Protein AF-A0A527VLE2-F1 (afdb_monomer_lite)

Foldseek 3Di:
DVVVVLLCVLQDQQDFDCQCDDRGHGGQWDALVVVRDIDGVSVSVVVCVVVVHDDDDDDDPPPPDDDDDPD

Radius of gyration: 12.82 Å; chains: 1; bounding box: 28×26×30 Å

Sequence (71 aa):
NHEVMMRGTFANIRIRNHMLGENGREGGYTIHYPSKEEMSIYDAAMEYKKDGVPLVIFAGVEYGNGSSRDW

pLDDT: mean 91.86, std 7.08, range [71.12, 98.38]

Structure (mmCIF, N/CA/C/O backbone):
data_AF-A0A527VLE2-F1
#
_entry.id   AF-A0A527VLE2-F1
#
loop_
_atom_site.group_PDB
_atom_site.id
_atom_site.type_symbol
_atom_site.label_atom_id
_atom_site.label_alt_id
_atom_site.label_comp_id
_atom_site.label_asym_id
_atom_site.label_entity_id
_atom_site.label_seq_id
_atom_site.pdbx_PDB_ins_code
_ato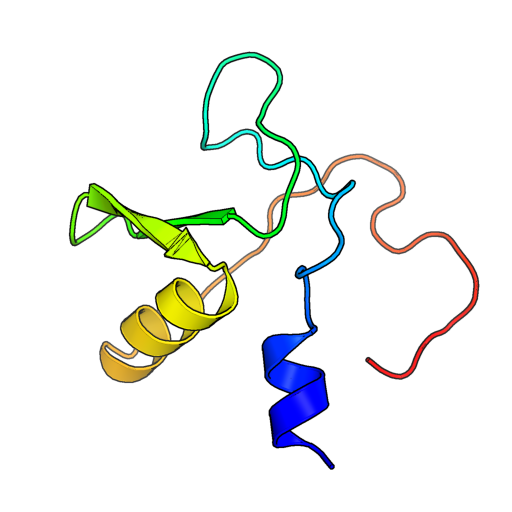m_site.Cartn_x
_atom_site.Cartn_y
_atom_site.Cartn_z
_atom_site.occupancy
_atom_site.B_iso_or_equiv
_atom_site.auth_seq_id
_atom_site.auth_comp_id
_atom_site.auth_asym_id
_atom_site.auth_atom_id
_atom_site.pdbx_PDB_model_num
ATOM 1 N N . ASN A 1 1 ? 11.097 -11.643 15.438 1.00 71.12 1 ASN A N 1
ATOM 2 C CA . ASN A 1 1 ? 10.240 -10.548 15.940 1.00 71.12 1 ASN A CA 1
ATOM 3 C C . ASN A 1 1 ? 9.166 -10.283 14.884 1.00 71.12 1 ASN A C 1
ATOM 5 O O . ASN A 1 1 ? 9.467 -9.637 13.894 1.00 71.12 1 ASN A O 1
ATOM 9 N N . HIS A 1 2 ? 7.981 -10.885 15.026 1.00 73.81 2 HIS A N 1
ATOM 10 C CA . HIS A 1 2 ? 6.910 -10.879 14.010 1.00 73.81 2 HIS A CA 1
ATOM 11 C C . HIS A 1 2 ? 6.297 -9.483 13.799 1.00 73.81 2 HIS A C 1
ATOM 13 O O . HIS A 1 2 ? 6.031 -9.084 12.671 1.00 73.81 2 HIS A O 1
ATOM 19 N N . GLU A 1 3 ? 6.145 -8.707 14.875 1.00 75.19 3 GLU A N 1
ATOM 20 C CA . GLU A 1 3 ? 5.552 -7.364 14.826 1.00 75.19 3 GLU A CA 1
ATOM 21 C C . GLU A 1 3 ? 6.390 -6.381 14.004 1.00 75.19 3 GLU A C 1
ATOM 23 O O . GLU A 1 3 ? 5.850 -5.587 13.236 1.00 75.19 3 GLU A O 1
ATOM 28 N N . VAL A 1 4 ? 7.720 -6.469 14.119 1.00 75.06 4 VAL A N 1
ATOM 29 C CA . VAL A 1 4 ? 8.644 -5.646 13.323 1.00 75.06 4 VAL A CA 1
ATOM 30 C C . VAL A 1 4 ? 8.539 -5.985 11.836 1.00 75.06 4 VAL A C 1
ATOM 32 O O . VAL A 1 4 ? 8.547 -5.081 11.005 1.00 75.06 4 VAL A O 1
ATOM 35 N N . MET A 1 5 ? 8.385 -7.268 11.497 1.00 81.75 5 MET A N 1
ATOM 36 C CA . MET A 1 5 ? 8.266 -7.700 10.102 1.00 81.75 5 MET A CA 1
ATOM 37 C C . MET A 1 5 ? 6.935 -7.265 9.477 1.00 81.75 5 MET A C 1
ATOM 39 O O . MET A 1 5 ? 6.933 -6.761 8.354 1.00 81.75 5 MET A O 1
ATOM 43 N N . MET A 1 6 ? 5.821 -7.347 10.220 1.00 78.94 6 MET A N 1
ATOM 44 C CA . MET A 1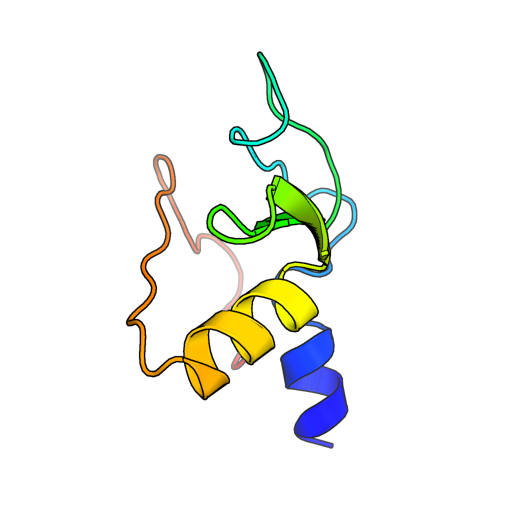 6 ? 4.526 -6.836 9.745 1.00 78.94 6 MET A CA 1
ATOM 45 C C . MET A 1 6 ? 4.578 -5.335 9.444 1.00 78.94 6 MET A C 1
ATOM 47 O O . MET A 1 6 ? 4.104 -4.906 8.397 1.00 78.94 6 MET A O 1
ATOM 51 N N . ARG A 1 7 ? 5.208 -4.536 10.314 1.00 82.75 7 ARG A N 1
ATOM 52 C CA . ARG A 1 7 ? 5.377 -3.091 10.075 1.00 82.75 7 ARG A CA 1
ATOM 53 C C . ARG A 1 7 ? 6.322 -2.778 8.912 1.00 82.75 7 ARG A C 1
ATOM 55 O O . ARG A 1 7 ? 6.215 -1.712 8.318 1.00 82.75 7 ARG A O 1
ATOM 62 N N . GLY A 1 8 ? 7.243 -3.687 8.592 1.00 76.31 8 GLY A N 1
ATOM 63 C CA . GLY A 1 8 ? 8.175 -3.556 7.469 1.00 76.31 8 GLY A CA 1
ATOM 64 C C . GLY A 1 8 ? 7.593 -3.958 6.109 1.00 76.31 8 GLY A C 1
ATOM 65 O O . GLY A 1 8 ? 8.197 -3.663 5.074 1.00 76.31 8 GLY A O 1
ATOM 66 N N . THR A 1 9 ? 6.427 -4.606 6.085 1.00 85.88 9 THR A N 1
ATOM 67 C CA . THR A 1 9 ? 5.780 -5.048 4.844 1.00 85.88 9 THR A CA 1
ATOM 68 C C . THR A 1 9 ? 5.299 -3.827 4.056 1.00 85.88 9 THR A C 1
ATOM 70 O O . THR A 1 9 ? 4.613 -2.959 4.585 1.00 85.88 9 THR A O 1
ATOM 73 N N . PHE A 1 10 ? 5.714 -3.729 2.793 1.00 89.06 10 PHE A N 1
ATOM 74 C CA . PHE A 1 10 ? 5.561 -2.538 1.946 1.00 89.06 10 PHE A CA 1
ATOM 75 C C . PHE A 1 10 ? 6.162 -1.225 2.489 1.00 89.06 10 PHE A C 1
ATOM 77 O O . PHE A 1 10 ? 5.850 -0.152 1.983 1.00 89.06 10 PHE A O 1
ATOM 84 N N . ALA A 1 11 ? 7.085 -1.278 3.453 1.00 86.44 11 ALA A N 1
ATOM 85 C CA . ALA A 1 11 ? 7.738 -0.081 3.997 1.00 86.44 11 ALA A CA 1
ATOM 86 C C . ALA A 1 11 ? 8.973 0.380 3.192 1.00 86.44 11 ALA A C 1
ATOM 88 O O . ALA A 1 11 ? 9.678 1.306 3.596 1.00 86.44 11 ALA A O 1
ATOM 89 N N . ASN A 1 12 ? 9.284 -0.271 2.064 1.00 89.19 12 ASN A N 1
ATOM 90 C CA . ASN A 1 12 ? 10.434 0.094 1.238 1.00 89.19 12 ASN A CA 1
ATOM 91 C C . ASN A 1 12 ? 10.237 1.491 0.630 1.00 89.19 12 ASN A C 1
ATOM 93 O O . ASN A 1 12 ? 9.245 1.752 -0.045 1.00 89.19 12 ASN A O 1
ATOM 97 N N . ILE A 1 13 ? 11.234 2.359 0.811 1.00 89.75 13 ILE A N 1
ATOM 98 C CA . ILE A 1 13 ? 11.231 3.746 0.327 1.00 89.75 13 ILE A CA 1
ATOM 99 C C . ILE A 1 13 ? 11.058 3.883 -1.193 1.00 89.75 13 ILE A C 1
ATOM 101 O O . ILE A 1 13 ? 10.709 4.960 -1.651 1.00 89.75 13 ILE A O 1
ATOM 105 N N . ARG A 1 14 ? 11.300 2.818 -1.970 1.00 92.69 14 ARG A N 1
ATOM 106 C CA . ARG A 1 14 ? 11.170 2.807 -3.436 1.00 92.69 14 ARG A CA 1
ATOM 107 C C . ARG A 1 14 ? 9.856 2.211 -3.942 1.00 92.69 14 ARG A C 1
ATOM 109 O O . ARG A 1 14 ? 9.645 2.185 -5.152 1.00 92.69 14 ARG A O 1
ATOM 116 N N . ILE A 1 15 ? 8.996 1.681 -3.066 1.00 93.44 15 ILE A N 1
ATOM 117 C CA . ILE A 1 15 ? 7.653 1.253 -3.488 1.00 93.44 15 ILE A CA 1
ATOM 118 C C . ILE A 1 15 ? 6.904 2.471 -3.986 1.00 93.44 15 ILE A C 1
ATOM 120 O O . ILE A 1 15 ? 6.970 3.515 -3.354 1.00 93.44 15 ILE A O 1
ATOM 124 N N . ARG A 1 16 ? 6.183 2.325 -5.095 1.00 95.62 16 ARG A N 1
ATOM 125 C CA . ARG A 1 16 ? 5.428 3.404 -5.717 1.00 95.62 16 ARG A CA 1
ATOM 126 C C . ARG A 1 16 ? 3.940 3.092 -5.681 1.00 95.62 16 ARG A C 1
ATOM 128 O O . ARG A 1 16 ? 3.492 2.145 -6.322 1.00 95.62 16 ARG A O 1
ATOM 135 N N . ASN A 1 17 ? 3.179 3.895 -4.944 1.00 96.81 17 ASN A N 1
ATOM 136 C CA . ASN A 1 17 ? 1.732 3.744 -4.844 1.00 96.81 17 ASN A CA 1
ATOM 137 C C . ASN A 1 17 ? 1.015 4.734 -5.773 1.00 96.81 17 ASN A C 1
ATOM 139 O O . ASN A 1 17 ? 1.066 5.947 -5.567 1.00 96.81 17 ASN A O 1
ATOM 143 N N . HIS A 1 18 ? 0.325 4.206 -6.785 1.00 95.50 18 HIS A N 1
ATOM 144 C CA . HIS A 1 18 ? -0.421 4.980 -7.786 1.00 95.50 18 HIS A CA 1
ATOM 145 C C . HIS A 1 18 ? -1.718 5.609 -7.258 1.00 95.50 18 HIS A C 1
ATOM 147 O O . HIS A 1 18 ? -2.285 6.477 -7.914 1.00 95.50 18 HIS A O 1
ATOM 153 N N . MET A 1 19 ? -2.174 5.234 -6.060 1.00 94.69 19 MET A N 1
ATOM 154 C CA . MET A 1 19 ? -3.311 5.893 -5.409 1.00 94.69 19 MET A CA 1
ATOM 155 C C . MET A 1 19 ? -2.994 7.334 -4.983 1.00 94.69 19 MET A C 1
ATOM 157 O O . MET A 1 19 ? -3.911 8.120 -4.773 1.00 94.69 19 MET A O 1
ATOM 161 N N . LEU A 1 20 ? -1.708 7.683 -4.861 1.00 95.31 20 LEU A N 1
ATOM 162 C CA . LEU A 1 20 ? -1.226 8.973 -4.354 1.00 95.31 20 LEU A CA 1
ATOM 163 C C . LEU A 1 20 ? -0.898 9.989 -5.463 1.00 95.31 20 LEU A C 1
ATOM 165 O O . LEU A 1 20 ? -0.137 10.926 -5.235 1.00 95.31 20 LEU A O 1
ATOM 169 N N . GLY A 1 21 ? -1.462 9.811 -6.660 1.00 91.75 21 GLY A N 1
ATOM 170 C CA . GLY A 1 21 ? -1.370 10.776 -7.756 1.00 91.75 21 GLY A CA 1
ATOM 171 C C . GLY A 1 21 ? -0.911 10.176 -9.081 1.00 91.75 21 GLY A C 1
ATOM 172 O O . GLY A 1 21 ? -0.547 9.002 -9.186 1.00 91.75 21 GLY A O 1
ATOM 173 N N . GLU A 1 22 ? -0.922 11.013 -10.115 1.00 87.50 22 GLU A N 1
ATOM 174 C CA . GLU A 1 22 ? -0.450 10.660 -11.450 1.00 87.50 22 GLU A CA 1
ATOM 175 C C . GLU A 1 22 ? 1.058 10.362 -11.394 1.00 87.50 22 GLU A C 1
ATOM 177 O O . GLU A 1 22 ? 1.846 11.190 -10.943 1.00 87.50 22 GLU A O 1
ATOM 182 N N . ASN A 1 23 ? 1.454 9.160 -11.823 1.00 89.44 23 ASN A N 1
ATOM 183 C CA . ASN A 1 23 ? 2.790 8.550 -11.657 1.00 89.44 23 ASN A CA 1
ATOM 184 C C . ASN A 1 23 ? 3.111 7.944 -10.283 1.00 89.44 23 ASN A C 1
ATOM 186 O O . ASN A 1 23 ? 4.200 7.385 -10.128 1.00 89.44 23 ASN A O 1
ATOM 190 N N . GLY A 1 24 ? 2.169 7.981 -9.338 1.00 92.19 24 GLY A N 1
ATOM 191 C CA . GLY A 1 24 ? 2.318 7.428 -7.998 1.00 92.19 24 GLY A CA 1
ATOM 192 C C . GLY A 1 24 ? 3.380 8.119 -7.144 1.00 92.19 24 GLY A C 1
ATOM 193 O O . GLY A 1 24 ? 4.208 8.892 -7.622 1.00 92.19 24 GLY A O 1
ATOM 194 N N . ARG A 1 25 ? 3.362 7.818 -5.847 1.00 94.25 25 ARG A N 1
ATOM 195 C CA . ARG A 1 25 ? 4.329 8.350 -4.883 1.00 94.25 25 ARG A CA 1
ATOM 196 C C . ARG A 1 25 ? 5.206 7.247 -4.324 1.00 94.25 25 ARG A C 1
ATOM 198 O O . ARG A 1 25 ? 4.713 6.162 -4.025 1.00 94.25 25 ARG A O 1
ATOM 205 N N . GLU A 1 26 ? 6.491 7.550 -4.175 1.00 95.88 26 GLU A N 1
ATOM 206 C CA . GLU A 1 26 ? 7.453 6.656 -3.541 1.00 95.88 26 GLU A CA 1
ATOM 207 C C . GLU A 1 26 ? 7.319 6.647 -2.008 1.00 95.88 26 GLU A C 1
ATOM 209 O O . GLU A 1 26 ? 7.084 7.682 -1.378 1.00 95.88 26 GLU A O 1
ATOM 214 N N . GLY A 1 27 ? 7.473 5.464 -1.416 1.00 94.38 27 GLY A N 1
ATOM 215 C CA . GLY A 1 27 ? 7.377 5.203 0.016 1.00 94.38 27 GLY A CA 1
ATOM 216 C C . GLY A 1 27 ? 6.212 4.287 0.393 1.00 94.38 27 GLY A C 1
ATOM 217 O O . GLY A 1 27 ? 5.299 4.035 -0.392 1.00 94.38 27 GLY A O 1
ATOM 218 N N . GLY A 1 28 ? 6.238 3.793 1.632 1.00 95.25 28 GLY A N 1
ATOM 219 C CA . GLY A 1 28 ? 5.223 2.889 2.187 1.00 95.25 28 GLY A CA 1
ATOM 220 C C . GLY A 1 28 ? 3.924 3.582 2.605 1.00 95.25 28 GLY A C 1
ATOM 221 O O . GLY A 1 28 ? 3.433 3.336 3.706 1.00 95.25 28 GLY A O 1
ATOM 222 N N . TYR A 1 29 ? 3.397 4.466 1.757 1.00 96.44 29 TYR A N 1
ATOM 223 C CA . TYR A 1 29 ? 2.213 5.285 2.023 1.00 96.44 29 TYR A CA 1
ATOM 224 C C . TYR A 1 29 ? 1.007 4.825 1.202 1.00 96.44 29 TYR A C 1
ATOM 226 O O . TYR A 1 29 ? 1.142 4.279 0.104 1.00 96.44 29 TYR A O 1
ATOM 234 N N . THR A 1 30 ? -0.192 5.073 1.721 1.00 97.62 30 THR A N 1
ATOM 235 C CA . THR A 1 30 ? -1.459 4.847 1.020 1.00 97.62 30 THR A CA 1
ATOM 236 C C . THR A 1 30 ? -2.550 5.784 1.536 1.00 97.62 30 THR A C 1
ATOM 238 O O . THR A 1 30 ? -2.336 6.534 2.485 1.00 97.62 30 THR A O 1
ATOM 241 N N . ILE A 1 31 ? -3.724 5.731 0.909 1.00 97.44 31 ILE A N 1
ATOM 242 C CA . ILE A 1 31 ? -4.927 6.436 1.352 1.00 97.44 31 ILE A CA 1
ATOM 243 C C . ILE A 1 31 ? -5.843 5.434 2.053 1.00 97.44 31 ILE A C 1
ATOM 245 O O . ILE A 1 31 ? -6.256 4.435 1.455 1.00 97.44 31 ILE A O 1
ATOM 249 N N . HIS A 1 32 ? -6.223 5.724 3.294 1.00 97.75 32 HIS A N 1
ATOM 250 C CA . HIS A 1 32 ? -7.345 5.047 3.928 1.00 97.75 32 HIS A CA 1
ATOM 251 C C . HIS A 1 32 ? -8.645 5.678 3.415 1.00 97.75 32 HIS A C 1
ATOM 253 O O . HIS A 1 32 ? -9.032 6.774 3.813 1.00 97.75 32 HIS A O 1
ATOM 259 N N . TYR A 1 33 ? -9.313 5.028 2.460 1.00 96.25 33 TYR A N 1
ATOM 260 C CA . TYR A 1 33 ? -10.456 5.625 1.763 1.00 96.25 33 TYR A CA 1
ATOM 261 C C . TYR A 1 33 ? -11.660 5.986 2.641 1.00 96.25 33 TYR A C 1
ATOM 263 O O . TYR A 1 33 ? -12.330 6.957 2.272 1.00 96.25 33 TYR A O 1
ATOM 271 N N . PRO A 1 34 ? -11.967 5.272 3.739 1.00 96.75 34 PRO A N 1
ATOM 272 C CA . PRO A 1 34 ? -12.995 5.704 4.677 1.00 96.75 34 PRO A CA 1
ATOM 273 C C . PRO A 1 34 ? -12.671 7.045 5.352 1.00 96.75 34 PRO A C 1
ATOM 275 O O . PRO A 1 34 ? -13.512 7.940 5.307 1.00 96.75 34 PRO A O 1
ATOM 278 N N . SER A 1 35 ? -11.461 7.226 5.911 1.00 97.06 35 SER A N 1
ATOM 279 C CA . SER A 1 35 ? -11.083 8.484 6.594 1.00 97.06 35 SER A CA 1
ATOM 280 C C . SER A 1 35 ? -10.565 9.580 5.658 1.00 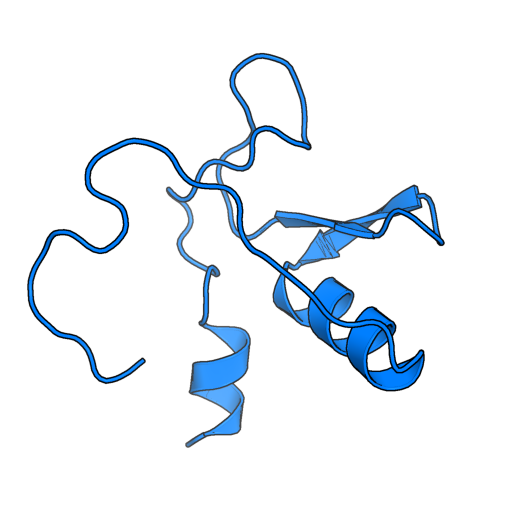97.06 35 SER A C 1
ATOM 282 O O . SER A 1 35 ? -10.550 10.746 6.038 1.00 97.06 35 SER A O 1
ATOM 284 N N . LYS A 1 36 ? -10.179 9.226 4.426 1.00 96.56 36 LYS A N 1
ATOM 285 C CA . LYS A 1 36 ? -9.501 10.094 3.440 1.00 96.56 36 LYS A CA 1
ATOM 286 C C . LYS A 1 36 ? -8.122 10.587 3.875 1.00 96.56 36 LYS A C 1
ATOM 288 O O . LYS A 1 36 ? -7.580 11.499 3.255 1.00 96.56 36 LYS A O 1
ATOM 293 N N . GLU A 1 37 ? -7.534 9.960 4.883 1.00 96.94 37 GLU A N 1
ATOM 294 C CA . GLU A 1 37 ? -6.198 10.303 5.353 1.00 96.94 37 GLU A CA 1
ATOM 295 C C . GLU A 1 37 ? -5.130 9.521 4.590 1.00 96.94 37 GLU A C 1
ATOM 297 O O . GLU A 1 37 ? -5.283 8.333 4.284 1.00 96.94 37 GLU A O 1
ATOM 302 N N . GLU A 1 38 ? -4.024 10.204 4.305 1.00 96.62 38 GLU A N 1
ATOM 303 C CA . GLU A 1 38 ? -2.783 9.554 3.910 1.00 96.62 38 GLU A CA 1
ATOM 304 C C . GLU A 1 38 ? -2.083 9.019 5.163 1.00 96.62 38 GLU A C 1
ATOM 306 O O . GLU A 1 38 ? -1.883 9.748 6.134 1.00 96.62 38 GLU A O 1
ATOM 311 N N . MET A 1 39 ? -1.693 7.749 5.136 1.00 97.19 39 MET A N 1
ATOM 312 C CA . MET A 1 39 ? -1.000 7.095 6.245 1.00 97.19 39 MET A CA 1
ATOM 313 C C . MET A 1 39 ? -0.078 5.985 5.737 1.00 97.19 39 MET A C 1
ATOM 315 O O . MET A 1 39 ? 0.011 5.734 4.530 1.00 97.19 39 MET A O 1
ATOM 319 N N . SER A 1 40 ? 0.639 5.322 6.647 1.00 96.81 40 SER A N 1
ATOM 320 C CA . SER A 1 40 ? 1.436 4.157 6.268 1.00 96.81 40 SER A CA 1
ATOM 321 C C . SER A 1 40 ? 0.533 3.005 5.806 1.00 96.81 40 SER A C 1
ATOM 323 O O . SER A 1 40 ? -0.609 2.872 6.250 1.00 96.81 40 SER A O 1
ATOM 325 N N . ILE A 1 41 ? 1.043 2.142 4.923 1.00 97.06 41 ILE A N 1
ATOM 326 C CA . ILE A 1 41 ? 0.305 0.947 4.474 1.00 97.06 41 ILE A CA 1
ATOM 327 C C . ILE A 1 41 ? -0.055 0.044 5.663 1.00 97.06 41 ILE A C 1
ATOM 329 O O . ILE A 1 41 ? -1.140 -0.533 5.682 1.00 97.06 41 ILE A O 1
ATOM 333 N N . TYR A 1 42 ? 0.822 -0.036 6.668 1.00 96.38 42 TYR A N 1
ATOM 334 C CA . TYR A 1 42 ? 0.558 -0.784 7.894 1.00 96.38 42 TYR A CA 1
ATOM 335 C C . TYR A 1 42 ? -0.630 -0.203 8.669 1.00 96.38 42 TYR A C 1
ATOM 337 O O . TYR A 1 42 ? -1.550 -0.946 9.004 1.00 96.38 42 TYR A O 1
ATOM 345 N N . ASP A 1 43 ? -0.645 1.110 8.916 1.00 97.12 43 ASP A N 1
ATOM 346 C CA . ASP A 1 43 ? -1.722 1.747 9.684 1.00 97.12 43 ASP A CA 1
ATOM 347 C C . ASP A 1 43 ? -3.066 1.608 8.961 1.00 97.12 43 ASP A C 1
ATOM 349 O O . ASP A 1 43 ? -4.054 1.195 9.568 1.00 97.12 43 ASP A O 1
ATOM 353 N N . ALA A 1 44 ? -3.082 1.817 7.640 1.00 97.94 44 ALA A N 1
ATOM 354 C CA . ALA A 1 44 ? -4.282 1.609 6.834 1.00 97.94 44 ALA A CA 1
ATOM 355 C C . ALA A 1 44 ? -4.773 0.154 6.908 1.00 97.94 44 ALA A C 1
ATOM 357 O O . ALA A 1 44 ? -5.968 -0.089 7.068 1.00 97.94 44 ALA A O 1
ATOM 358 N N . ALA A 1 45 ? -3.866 -0.826 6.826 1.00 97.62 45 ALA A N 1
ATOM 359 C CA . ALA A 1 45 ? -4.224 -2.237 6.940 1.00 97.62 45 ALA A CA 1
ATOM 360 C C . ALA A 1 45 ? -4.800 -2.585 8.322 1.00 97.62 45 ALA A C 1
ATOM 362 O O . ALA A 1 45 ? -5.705 -3.417 8.420 1.00 97.62 45 ALA A O 1
ATOM 363 N N . MET A 1 46 ? -4.308 -1.943 9.384 1.00 97.25 46 MET A N 1
ATOM 364 C CA . MET A 1 46 ? -4.815 -2.136 10.740 1.00 97.25 46 MET A CA 1
ATOM 365 C C . MET A 1 46 ? -6.209 -1.529 10.944 1.00 97.25 46 MET A C 1
ATOM 367 O O . MET A 1 46 ? -7.035 -2.182 11.585 1.00 97.25 46 MET A O 1
ATOM 371 N N . GLU A 1 47 ? -6.504 -0.358 10.370 1.00 98.19 47 GLU A N 1
ATOM 372 C CA . GLU A 1 47 ? -7.864 0.211 10.389 1.00 98.19 47 GLU A CA 1
ATOM 373 C C . GLU A 1 47 ? -8.851 -0.685 9.624 1.00 98.19 47 GLU A C 1
ATOM 375 O O . GLU A 1 47 ? -9.861 -1.105 10.184 1.00 98.19 47 GLU A O 1
ATOM 380 N N . TYR A 1 48 ? -8.517 -1.125 8.406 1.00 98.38 48 TYR A N 1
ATOM 381 C CA . TYR A 1 48 ? -9.392 -2.045 7.668 1.00 98.38 48 TYR A CA 1
ATOM 382 C C . TYR A 1 48 ? -9.585 -3.395 8.377 1.00 98.38 48 TYR A C 1
ATOM 384 O O . TYR A 1 48 ? -10.686 -3.947 8.365 1.00 98.38 48 TYR A O 1
ATOM 392 N N . LYS A 1 49 ? -8.545 -3.923 9.041 1.00 97.62 49 LYS A N 1
ATOM 393 C CA . LYS A 1 49 ? -8.656 -5.144 9.856 1.00 97.62 49 LYS A CA 1
ATOM 394 C C . LYS A 1 49 ? -9.626 -4.956 11.022 1.00 97.62 49 LYS A C 1
ATOM 396 O O . LYS A 1 49 ? -10.412 -5.860 11.300 1.00 97.62 49 LYS A O 1
ATOM 401 N N . LYS A 1 50 ? -9.557 -3.813 11.706 1.00 97.69 50 LYS A N 1
ATOM 402 C CA . LYS A 1 50 ? -10.468 -3.451 12.801 1.00 97.69 50 LYS A CA 1
ATOM 403 C C . LYS A 1 50 ? -11.912 -3.332 12.308 1.00 97.69 50 LYS A C 1
ATOM 405 O O . LYS A 1 50 ? -12.814 -3.795 13.002 1.00 97.69 50 LYS A O 1
ATOM 410 N N . ASP A 1 51 ? -12.105 -2.815 11.100 1.00 97.44 51 ASP A N 1
ATOM 411 C CA . ASP A 1 51 ? -13.420 -2.677 10.467 1.00 97.44 51 ASP A CA 1
ATOM 412 C C . ASP A 1 51 ? -13.935 -3.985 9.832 1.00 97.44 51 ASP A C 1
ATOM 414 O O . ASP A 1 51 ? -15.061 -4.039 9.336 1.00 97.44 51 ASP A O 1
ATOM 418 N N . GLY A 1 52 ? -13.134 -5.058 9.838 1.00 97.50 52 GLY A N 1
ATOM 419 C CA . GLY A 1 52 ? -13.493 -6.339 9.225 1.00 97.50 52 GLY A CA 1
ATOM 420 C C . GLY A 1 52 ? -13.588 -6.284 7.697 1.00 97.50 52 GLY A C 1
ATOM 421 O O . GLY A 1 52 ? -14.260 -7.118 7.088 1.00 97.50 52 GLY A O 1
ATOM 422 N N . VAL A 1 53 ? -12.930 -5.307 7.070 1.00 98.06 53 VAL A N 1
ATOM 423 C CA . VAL A 1 53 ? -12.951 -5.098 5.621 1.00 98.06 53 VAL A CA 1
ATOM 424 C C . VAL A 1 53 ? -11.786 -5.858 4.975 1.00 98.06 53 VAL A C 1
ATOM 426 O O . VAL A 1 53 ? -10.628 -5.638 5.341 1.00 98.06 53 VAL A O 1
ATOM 429 N N . PRO A 1 54 ? -12.047 -6.755 4.007 1.00 97.25 54 PRO A N 1
ATOM 430 C CA . PRO A 1 54 ? -10.989 -7.472 3.308 1.00 97.25 54 PRO A CA 1
ATOM 431 C C . PRO A 1 54 ? -10.193 -6.544 2.380 1.00 97.25 54 PRO A C 1
ATOM 433 O O . PRO A 1 54 ? -10.728 -5.589 1.818 1.00 97.25 54 PRO A O 1
ATOM 436 N N . LEU A 1 55 ? -8.914 -6.868 2.180 1.00 97.25 55 LEU A N 1
ATOM 437 C CA . LEU A 1 55 ? -7.984 -6.094 1.358 1.00 97.25 55 LEU A CA 1
ATOM 438 C C . LEU A 1 55 ? -7.459 -6.898 0.172 1.00 97.25 55 LEU A C 1
ATOM 440 O O . LEU A 1 55 ? -7.294 -8.114 0.248 1.00 97.25 55 LEU A O 1
ATOM 444 N N . VAL A 1 56 ? -7.149 -6.185 -0.909 1.00 97.00 56 VAL A N 1
ATOM 445 C CA . VAL A 1 56 ? -6.480 -6.707 -2.105 1.00 97.00 56 VAL A CA 1
ATOM 446 C C . VAL A 1 56 ? -5.384 -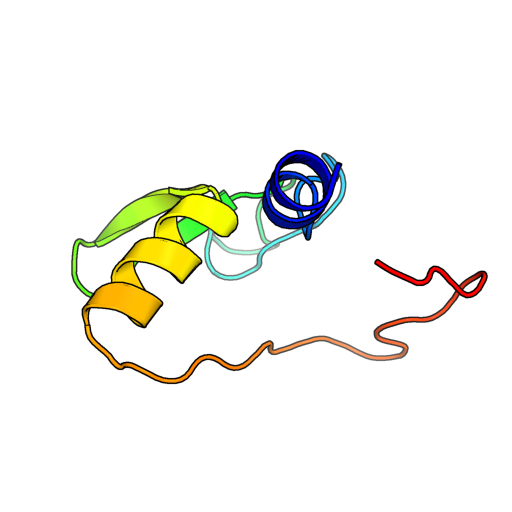5.739 -2.546 1.00 97.00 56 VAL A C 1
ATOM 448 O O . VAL A 1 56 ? -5.435 -4.550 -2.230 1.00 97.00 56 VAL A O 1
ATOM 451 N N . ILE A 1 57 ? -4.402 -6.245 -3.292 1.00 95.69 57 ILE A N 1
ATOM 452 C CA . ILE A 1 57 ? -3.331 -5.447 -3.897 1.00 95.69 57 ILE A CA 1
ATOM 453 C C . ILE A 1 57 ? -3.496 -5.496 -5.412 1.00 95.69 57 ILE A C 1
ATOM 455 O O . ILE A 1 57 ? -3.604 -6.575 -5.992 1.00 95.69 57 ILE A O 1
ATOM 459 N N . PHE A 1 58 ? -3.472 -4.327 -6.047 1.00 95.38 58 PHE A N 1
ATOM 460 C CA . PHE A 1 58 ? -3.344 -4.209 -7.495 1.00 95.38 58 PHE A CA 1
ATOM 461 C C . PHE A 1 58 ? -1.883 -3.940 -7.835 1.00 95.38 58 PHE A C 1
ATOM 463 O O . PHE A 1 58 ? -1.286 -2.993 -7.323 1.00 95.38 58 PHE A O 1
ATOM 470 N N . ALA A 1 59 ? -1.312 -4.775 -8.696 1.00 95.00 59 ALA A N 1
ATOM 471 C CA . ALA A 1 59 ? 0.072 -4.667 -9.122 1.00 95.00 59 ALA A CA 1
ATOM 472 C C . ALA A 1 59 ? 0.195 -4.866 -10.6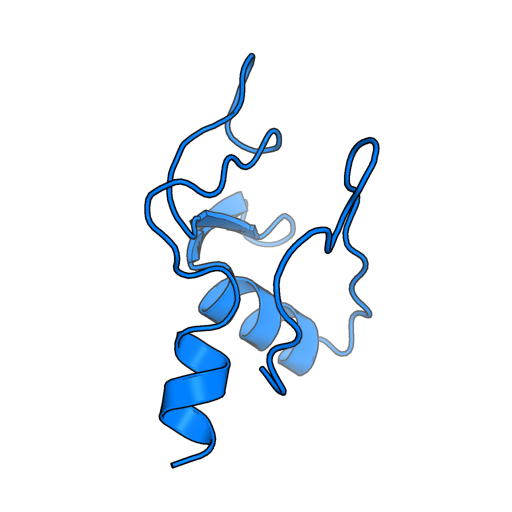35 1.00 95.00 59 ALA A C 1
ATOM 474 O O . ALA A 1 59 ? -0.694 -5.423 -11.279 1.00 95.00 59 ALA A O 1
ATOM 475 N N . GLY A 1 60 ? 1.298 -4.367 -11.192 1.00 92.25 60 GLY A N 1
ATOM 476 C CA . GLY A 1 60 ? 1.626 -4.525 -12.603 1.00 92.25 60 GLY A CA 1
ATOM 477 C C . GLY A 1 60 ? 2.199 -5.903 -12.939 1.00 92.25 60 GLY A C 1
ATOM 478 O O . GLY A 1 60 ? 2.066 -6.874 -12.194 1.00 92.25 60 GLY A O 1
ATOM 479 N N . VAL A 1 61 ? 2.866 -5.965 -14.089 1.00 94.44 61 VAL A N 1
ATOM 480 C CA . VAL A 1 61 ? 3.544 -7.173 -14.572 1.00 94.44 61 VAL A CA 1
ATOM 481 C C . VAL A 1 61 ? 4.713 -7.529 -13.645 1.00 94.44 61 VAL A C 1
ATOM 483 O O . VAL A 1 61 ? 5.350 -6.644 -13.079 1.00 94.44 61 VAL A O 1
ATOM 486 N N . GLU A 1 62 ? 4.984 -8.828 -13.495 1.00 90.69 62 GLU A N 1
ATOM 487 C CA . GLU A 1 62 ? 6.086 -9.375 -12.682 1.00 90.69 62 GLU A CA 1
ATOM 488 C C . GLU A 1 62 ? 6.041 -9.013 -11.187 1.00 90.69 62 GLU A C 1
ATOM 490 O O . GLU A 1 62 ? 7.071 -8.934 -10.512 1.00 90.69 62 GLU A O 1
ATOM 495 N N . TYR A 1 63 ? 4.840 -8.824 -10.635 1.00 91.00 63 TYR A N 1
ATOM 496 C CA . TYR A 1 63 ? 4.673 -8.651 -9.197 1.00 91.00 63 TYR A CA 1
ATOM 497 C C . TYR A 1 63 ? 5.291 -9.825 -8.416 1.00 91.00 63 TYR A C 1
ATOM 499 O O . TYR A 1 63 ? 4.928 -10.982 -8.623 1.00 91.00 63 TYR A O 1
ATOM 507 N N . GLY A 1 64 ? 6.223 -9.513 -7.510 1.00 89.00 64 GLY A N 1
ATOM 508 C CA . GLY A 1 64 ? 6.929 -10.503 -6.692 1.00 89.00 64 GLY A CA 1
ATOM 509 C C . GLY A 1 64 ? 8.194 -11.100 -7.323 1.00 89.00 64 GLY A C 1
ATOM 510 O O . GLY A 1 64 ? 8.751 -12.035 -6.755 1.00 89.00 64 GLY A O 1
ATOM 511 N N . ASN A 1 65 ? 8.673 -10.583 -8.462 1.00 91.81 65 ASN A N 1
ATOM 512 C CA . ASN A 1 65 ? 9.950 -11.012 -9.042 1.00 91.81 65 ASN A CA 1
ATOM 513 C C . ASN A 1 65 ? 11.141 -10.644 -8.128 1.00 91.81 65 ASN A C 1
ATOM 515 O O . ASN A 1 65 ? 11.190 -9.560 -7.542 1.00 91.81 65 ASN A O 1
ATOM 519 N N . GLY A 1 66 ? 12.111 -11.554 -8.014 1.00 88.75 66 GLY A N 1
ATOM 520 C CA . GLY A 1 66 ? 13.317 -11.408 -7.204 1.00 88.75 66 GLY A CA 1
ATOM 521 C C . GLY A 1 66 ? 13.633 -12.654 -6.378 1.00 88.75 66 GLY A C 1
ATOM 522 O O . GLY A 1 66 ? 13.022 -13.710 -6.526 1.00 88.75 66 GLY A O 1
ATOM 523 N N . SER A 1 67 ? 14.627 -12.538 -5.496 1.00 87.38 67 SER A N 1
ATOM 524 C CA . SER A 1 67 ? 14.938 -13.590 -4.524 1.00 87.38 67 SER A CA 1
ATOM 525 C C . SER A 1 67 ? 13.763 -13.813 -3.577 1.00 87.38 67 SER A C 1
ATOM 527 O O . SER A 1 67 ? 13.219 -12.845 -3.044 1.00 87.38 67 SER A O 1
ATOM 529 N N . SER A 1 68 ? 13.437 -15.081 -3.315 1.00 84.88 68 SER A N 1
ATOM 530 C CA . SER A 1 68 ? 12.429 -15.444 -2.318 1.00 84.88 68 SER A CA 1
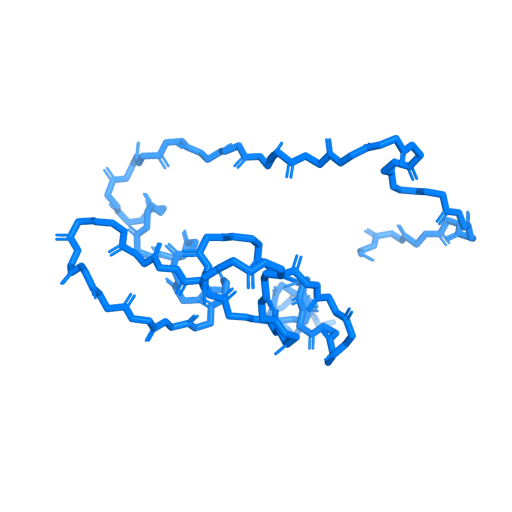ATOM 531 C C . SER A 1 68 ? 12.761 -14.819 -0.965 1.00 84.88 68 SER A C 1
ATOM 533 O O . SER A 1 68 ? 13.911 -14.843 -0.516 1.00 84.88 68 SER A O 1
ATOM 535 N N . ARG A 1 69 ? 11.737 -14.275 -0.317 1.00 87.56 69 ARG A N 1
ATOM 536 C CA . ARG A 1 69 ? 11.771 -13.798 1.062 1.00 87.56 69 ARG A CA 1
ATOM 537 C C . ARG A 1 69 ? 10.521 -14.318 1.746 1.00 87.56 69 ARG A C 1
ATOM 539 O O . ARG A 1 69 ? 9.450 -14.294 1.152 1.00 87.56 69 ARG A O 1
ATOM 546 N N . ASP A 1 70 ? 10.670 -14.769 2.984 1.00 81.81 70 ASP A N 1
ATOM 547 C CA . ASP A 1 70 ? 9.552 -15.321 3.759 1.00 81.81 70 ASP A CA 1
ATOM 548 C C . ASP A 1 70 ? 8.561 -14.237 4.236 1.00 81.81 70 ASP A C 1
ATOM 550 O O . ASP A 1 70 ? 7.527 -14.564 4.815 1.00 81.81 70 ASP A O 1
ATOM 554 N N . TRP A 1 71 ? 8.903 -12.960 4.022 1.00 73.12 71 TRP A N 1
ATOM 555 C CA . TRP A 1 71 ? 8.201 -11.749 4.450 1.00 73.12 71 TRP A CA 1
ATOM 556 C C . TRP A 1 71 ? 8.333 -10.641 3.406 1.00 73.12 71 TRP A C 1
ATOM 558 O O . TRP A 1 71 ? 9.463 -10.464 2.883 1.00 73.12 71 TRP A O 1
#

Secondary structure (DSSP, 8-state):
-HHHHHHHTT--TT-EEGGGSTT-EESSEEEETTTTEEEEHHHHHHHHHHTT--------TTTT-SS----